Protein AF-A0A7I8IJC8-F1 (afdb_monomer_lite)

Foldseek 3Di:
DPPDPDDPLCVLLVVVVLVCVVVPVVVDQLFARLDPVSHPDPPRPPDNVVVCVVDDPVPQDDPDDPPPVVVVSVVVSVVVRVLSSLLLCLLVVLVVVCVVPVVLLVVCLVVLPLVSLLVVPDDPVVLVVQLVVLQVVQPPDDDDDPDHSNVVSVCCSPPSVVSSSVSSSVSSNPVVD

Radius of gyration: 18.65 Å; chains: 1; bounding box: 50×27×55 Å

InterPro domains:
  IPR002701 Chorismate mutase II, prokaryotic-type [PF01817] (73-168)
  IPR008238 Chorismate mutase, AroQ class, eukaryotic type [PS51169] (1-177)
  IPR008238 Chorismate mutase, AroQ class, eukaryotic type [PTHR21145] (58-177)
  IPR036263 Chorismate mutase type II superfamily [SSF48600] (2-177)
  IPR037039 Chorismate mutase, AroQ class superfamily, eukaryotic [G3DSA:1.10.590.10] (1-177)

Organism: Spirodela intermedia (NCBI:txid51605)

Sequence (177 aa):
MDGFHCSLIEFMLHKTERLHSLVGRYNSPDEHPFFGKICPSPSCHLFNLGHVLHGPSPRFAKKGSDGNCGSSAVCDTICLQALSKRIHYGKFVAEAKFQATPDTYVAAIRTQDRDQIMRLLTYEIVESKVKERIHEEGDCKSPVYKIKAGLVADLYGDWIMPLTKEVQVEYLLRRLD

Secondary structure (DSSP, 8-state):
-TT--S-HHHHHHHHHHHHHHHTTGGGSTT---SSGGG-SSTTTTS--THHHHTSSHHHHSPSS--S-HHHHHHHHHHHHHHHHHHHHTHHHHHHHHHHHSHHHHHHHHHTT-HHHHHHHH--HHHHHHHHHHHHHHHHSS-S--SS-HHHHHHHIIIIIHHHHHHHHHHHHHTTT-

pLDDT: mean 77.91, std 15.46, range [39.69, 92.75]

Structure (mmCIF, N/CA/C/O backbone):
data_AF-A0A7I8IJC8-F1
#
_entry.id   AF-A0A7I8IJC8-F1
#
loop_
_atom_site.group_PDB
_atom_site.id
_atom_site.type_symbol
_atom_site.label_atom_id
_atom_site.label_alt_id
_atom_site.label_comp_id
_atom_site.label_asym_id
_atom_site.label_entity_id
_atom_site.label_seq_id
_atom_site.pdbx_PDB_ins_code
_atom_site.Cartn_x
_atom_site.Cartn_y
_atom_site.Cartn_z
_atom_site.occupancy
_atom_site.B_iso_or_equiv
_atom_site.auth_seq_id
_atom_site.auth_comp_id
_atom_site.auth_asym_id
_atom_site.auth_atom_id
_atom_site.pdbx_PDB_model_num
ATOM 1 N N . MET A 1 1 ? 3.744 7.071 -31.515 1.00 48.59 1 MET A N 1
ATOM 2 C CA . MET A 1 1 ? 2.855 5.955 -31.138 1.00 48.59 1 MET A CA 1
ATOM 3 C C . MET A 1 1 ? 1.450 6.401 -31.471 1.00 48.59 1 MET A C 1
ATOM 5 O O . MET A 1 1 ? 0.986 7.370 -30.883 1.00 48.59 1 MET A O 1
ATOM 9 N N . ASP A 1 2 ? 0.847 5.800 -32.489 1.00 41.44 2 ASP A N 1
ATOM 10 C CA . ASP A 1 2 ? -0.357 6.343 -33.118 1.00 41.44 2 ASP A CA 1
ATOM 11 C C . ASP A 1 2 ? -1.566 6.274 -32.171 1.00 41.44 2 ASP A C 1
ATOM 13 O O . ASP A 1 2 ? -1.941 5.206 -31.688 1.00 41.44 2 ASP A O 1
ATOM 17 N N . GLY A 1 3 ? -2.154 7.439 -31.876 1.00 54.03 3 GLY A N 1
ATOM 18 C CA . GLY A 1 3 ? -3.452 7.580 -31.206 1.00 54.03 3 GLY A CA 1
ATOM 19 C C . GLY A 1 3 ? -3.478 7.584 -29.669 1.00 54.03 3 GLY A C 1
ATOM 20 O O . GLY A 1 3 ? -4.561 7.725 -29.106 1.00 54.03 3 GLY A O 1
ATOM 21 N N . PHE A 1 4 ? -2.343 7.463 -28.970 1.00 53.25 4 PHE A N 1
ATOM 22 C CA . PHE A 1 4 ? -2.292 7.524 -27.498 1.00 53.25 4 PHE A CA 1
ATOM 23 C C . PHE A 1 4 ? -1.551 8.786 -27.021 1.00 53.25 4 PHE A C 1
ATOM 25 O O . PHE A 1 4 ? -0.333 8.887 -27.144 1.00 53.25 4 PHE A O 1
ATOM 32 N N . HIS A 1 5 ? -2.288 9.748 -26.459 1.00 60.34 5 HIS A N 1
ATOM 33 C CA . HIS A 1 5 ? -1.743 10.971 -25.852 1.00 60.34 5 HIS A CA 1
ATOM 34 C C . HIS A 1 5 ? -1.317 10.740 -24.387 1.00 60.34 5 HIS A C 1
ATOM 36 O O . HIS A 1 5 ? -1.823 11.405 -23.488 1.00 60.34 5 HIS A O 1
ATOM 42 N N . CYS A 1 6 ? -0.432 9.778 -24.114 1.00 67.12 6 CYS A N 1
ATOM 43 C CA . CYS A 1 6 ? 0.066 9.520 -22.755 1.00 67.12 6 CYS A CA 1
ATOM 44 C C . CYS A 1 6 ? 1.576 9.251 -22.734 1.00 67.12 6 CYS A C 1
ATOM 46 O O . CYS A 1 6 ? 2.189 8.967 -23.766 1.00 67.12 6 CYS A O 1
ATOM 48 N N . SER A 1 7 ? 2.183 9.338 -21.552 1.00 83.19 7 SER A N 1
ATOM 49 C CA . SER A 1 7 ? 3.591 8.993 -21.341 1.00 83.19 7 SER A CA 1
ATOM 50 C C . SER A 1 7 ? 3.856 7.499 -21.589 1.00 83.19 7 SER A C 1
ATOM 52 O O . SER A 1 7 ? 2.946 6.665 -21.535 1.00 83.19 7 SER A O 1
ATOM 54 N N . LEU A 1 8 ? 5.120 7.137 -21.851 1.00 83.31 8 LEU A N 1
ATOM 55 C CA . LEU A 1 8 ? 5.513 5.740 -22.088 1.00 83.31 8 LEU A CA 1
ATOM 56 C C . LEU A 1 8 ? 5.177 4.841 -20.888 1.00 83.31 8 LEU A C 1
ATOM 58 O O . LEU A 1 8 ? 4.730 3.714 -21.078 1.00 83.31 8 LEU A O 1
ATOM 62 N N . ILE A 1 9 ? 5.348 5.342 -19.663 1.00 83.56 9 ILE A N 1
ATOM 63 C CA . ILE A 1 9 ? 5.010 4.605 -18.441 1.00 83.56 9 ILE A CA 1
ATOM 64 C C . ILE A 1 9 ? 3.503 4.361 -18.323 1.00 83.56 9 ILE A C 1
ATOM 66 O O . ILE A 1 9 ? 3.098 3.234 -18.056 1.00 83.56 9 ILE A O 1
ATOM 70 N N . GLU A 1 10 ? 2.665 5.367 -18.589 1.00 83.62 10 GLU A N 1
ATOM 71 C CA . GLU A 1 10 ? 1.206 5.203 -18.572 1.00 83.62 10 GLU A CA 1
ATOM 72 C C . GLU A 1 10 ? 0.753 4.192 -19.621 1.00 83.62 10 GLU A C 1
ATOM 74 O O . GLU A 1 10 ? -0.081 3.335 -19.332 1.00 83.62 10 GLU A O 1
ATOM 79 N N . PHE A 1 11 ? 1.341 4.247 -20.820 1.00 84.38 11 PHE A N 1
ATOM 80 C CA . PHE A 1 11 ? 1.070 3.274 -21.871 1.00 84.38 11 PHE A CA 1
ATOM 81 C C . PHE A 1 11 ? 1.440 1.855 -21.421 1.00 84.38 11 PHE A C 1
ATOM 83 O O . PHE A 1 11 ? 0.613 0.944 -21.513 1.00 84.38 11 PHE A O 1
ATOM 90 N N . MET A 1 12 ? 2.659 1.664 -20.907 1.00 87.38 12 MET A N 1
ATOM 91 C CA . MET A 1 12 ? 3.153 0.357 -20.466 1.00 87.38 12 MET A CA 1
ATOM 92 C C . MET A 1 12 ? 2.322 -0.207 -19.315 1.00 87.38 12 MET A C 1
ATOM 94 O O . MET A 1 12 ? 1.893 -1.363 -19.384 1.00 87.38 12 MET A O 1
ATOM 98 N N . LEU A 1 13 ? 2.027 0.610 -18.303 1.00 86.12 13 LEU A N 1
ATOM 99 C CA . LEU A 1 13 ? 1.197 0.219 -17.173 1.00 86.12 13 LEU A CA 1
ATOM 100 C C . LEU A 1 13 ? -0.202 -0.167 -17.658 1.00 86.12 13 LEU A C 1
ATOM 102 O O . LEU A 1 13 ? -0.624 -1.295 -17.427 1.00 86.12 13 LEU A O 1
ATOM 106 N N . HIS A 1 14 ? -0.874 0.692 -18.429 1.00 85.12 14 HIS A N 1
ATOM 107 C CA . HIS A 1 14 ? -2.225 0.439 -18.936 1.00 85.12 14 HIS A CA 1
ATOM 108 C C . HIS A 1 14 ? -2.324 -0.864 -19.745 1.00 85.12 14 HIS A C 1
ATOM 110 O O . HIS A 1 14 ? -3.253 -1.655 -19.559 1.00 85.12 14 HIS A O 1
ATOM 116 N N . LYS A 1 15 ? -1.370 -1.116 -20.652 1.00 88.94 15 LYS A N 1
ATOM 117 C CA . LYS A 1 15 ? -1.352 -2.355 -21.447 1.00 88.94 15 LYS A CA 1
ATOM 118 C C . LYS A 1 15 ? -1.109 -3.584 -20.577 1.00 88.94 15 LYS A C 1
ATOM 120 O O . LYS A 1 15 ? -1.768 -4.602 -20.782 1.00 88.94 15 LYS A O 1
ATOM 125 N N . THR A 1 16 ? -0.219 -3.471 -19.596 1.00 90.38 16 THR A N 1
ATOM 126 C CA . THR A 1 16 ? 0.073 -4.545 -18.642 1.00 90.38 16 THR A CA 1
ATOM 127 C C . THR A 1 16 ? -1.149 -4.868 -17.784 1.00 90.38 16 THR A C 1
ATOM 129 O O . THR A 1 16 ? -1.514 -6.032 -17.650 1.00 90.38 16 THR A O 1
ATOM 132 N N . GLU A 1 17 ? -1.839 -3.854 -17.259 1.00 88.25 17 GLU A N 1
ATOM 133 C CA . GLU A 1 17 ? -3.065 -4.047 -16.480 1.00 88.25 17 GLU A CA 1
ATOM 134 C C . GLU A 1 17 ? -4.167 -4.704 -17.310 1.00 88.25 17 GLU A C 1
ATOM 136 O O . GLU A 1 17 ? -4.824 -5.632 -16.848 1.00 88.25 17 GLU A O 1
ATOM 141 N N . ARG A 1 18 ? -4.334 -4.299 -18.573 1.00 86.06 18 ARG A N 1
ATOM 142 C CA . ARG A 1 18 ? -5.290 -4.955 -19.473 1.00 86.06 18 ARG A CA 1
ATOM 143 C C . ARG A 1 18 ? -4.966 -6.431 -19.691 1.00 86.06 18 ARG A C 1
ATOM 145 O O . ARG A 1 18 ? -5.880 -7.241 -19.757 1.00 86.06 18 ARG A O 1
ATOM 152 N N . LEU A 1 19 ? -3.692 -6.798 -19.814 1.00 88.94 19 LEU A N 1
ATOM 153 C CA . LEU A 1 19 ? -3.310 -8.206 -19.927 1.00 88.94 19 LEU A CA 1
ATOM 154 C C . LEU A 1 19 ? -3.603 -8.964 -18.623 1.00 88.94 19 LEU A C 1
ATOM 156 O O . LEU A 1 19 ? -4.166 -10.055 -18.649 1.00 88.94 19 LEU A O 1
ATOM 160 N N . HIS A 1 20 ? -3.267 -8.367 -17.481 1.00 90.75 20 HIS A N 1
ATOM 161 C CA . HIS A 1 20 ? -3.501 -8.957 -16.167 1.00 90.75 20 HIS A CA 1
ATOM 162 C C . HIS A 1 20 ? -4.990 -9.100 -15.813 1.00 90.75 20 HIS A C 1
ATOM 164 O O . HIS A 1 20 ? -5.363 -10.046 -15.117 1.00 90.75 20 HIS A O 1
ATOM 170 N N . SER A 1 21 ? -5.856 -8.206 -16.295 1.00 85.25 21 SER A N 1
ATOM 171 C CA . SER A 1 21 ? -7.299 -8.306 -16.058 1.00 85.25 21 SER A CA 1
ATOM 172 C C . SER A 1 21 ? -7.923 -9.496 -16.785 1.00 85.25 21 SER A C 1
ATOM 174 O O . SER A 1 21 ? -8.789 -10.158 -16.218 1.00 85.25 21 SER A O 1
ATOM 176 N N . LEU A 1 22 ? -7.434 -9.837 -17.984 1.00 86.31 22 LEU A N 1
ATOM 177 C CA . LEU A 1 22 ? -7.909 -10.994 -18.753 1.00 86.31 22 LEU A CA 1
ATOM 178 C C . LEU A 1 22 ? -7.643 -12.330 -18.050 1.00 86.31 22 LEU A C 1
ATOM 180 O O . LEU A 1 22 ? -8.409 -13.272 -18.224 1.00 86.31 22 LEU A O 1
ATOM 184 N N . VAL A 1 23 ? -6.588 -12.406 -17.237 1.00 88.31 23 VAL A N 1
ATOM 185 C CA . VAL A 1 23 ? -6.270 -13.587 -16.416 1.00 88.31 23 VAL A CA 1
ATOM 186 C C . VAL A 1 23 ? -6.835 -13.490 -14.993 1.00 88.31 23 VAL A C 1
ATOM 188 O O . VAL A 1 23 ? -6.498 -14.299 -14.135 1.00 88.31 23 VAL A O 1
ATOM 191 N N . GLY A 1 24 ? -7.694 -12.501 -14.725 1.00 84.00 24 GLY A N 1
ATOM 192 C CA . GLY A 1 24 ? -8.407 -12.366 -13.457 1.00 84.00 24 GLY A CA 1
ATOM 193 C C . GLY A 1 24 ? -7.571 -11.851 -12.284 1.00 84.00 24 GLY A C 1
ATOM 194 O O . GLY A 1 24 ? -8.009 -11.994 -11.146 1.00 84.00 24 GLY A O 1
ATOM 195 N N . ARG A 1 25 ? -6.403 -11.228 -12.516 1.00 86.19 25 ARG A N 1
ATOM 196 C CA . ARG A 1 25 ? -5.528 -10.722 -11.437 1.00 86.19 25 ARG A CA 1
ATOM 197 C C . ARG A 1 25 ? -6.276 -9.820 -10.450 1.00 86.19 25 ARG A C 1
ATOM 199 O O . ARG A 1 25 ? -6.155 -9.994 -9.244 1.00 86.19 25 ARG A O 1
ATOM 206 N N . TYR A 1 26 ? -7.086 -8.898 -10.966 1.00 85.62 26 TYR A N 1
ATOM 207 C CA . TYR A 1 26 ? -7.829 -7.914 -10.165 1.00 85.62 26 TYR A CA 1
ATOM 208 C C . TYR A 1 26 ? -9.140 -8.441 -9.570 1.00 85.62 26 TYR A C 1
ATOM 210 O O . TYR A 1 26 ? -9.889 -7.681 -8.965 1.00 85.62 26 TYR A O 1
ATOM 218 N N . ASN A 1 27 ? -9.424 -9.738 -9.722 1.00 82.56 27 ASN A N 1
ATOM 219 C CA . ASN A 1 27 ? -10.440 -10.397 -8.905 1.00 82.56 27 ASN A CA 1
ATOM 220 C C . ASN A 1 27 ? -9.902 -10.701 -7.497 1.00 82.56 27 ASN A C 1
ATOM 222 O O . ASN A 1 27 ? -10.685 -10.947 -6.582 1.00 82.56 27 ASN A O 1
ATOM 226 N N . SER A 1 28 ? -8.575 -10.696 -7.323 1.00 83.75 28 SER A N 1
ATOM 227 C CA . SER A 1 28 ? -7.942 -10.883 -6.023 1.00 83.75 28 SER A CA 1
ATOM 228 C C . SER A 1 28 ? -8.127 -9.635 -5.145 1.00 83.75 28 SER A C 1
ATOM 230 O O . SER A 1 28 ? -7.913 -8.520 -5.624 1.00 83.75 28 SER A O 1
ATOM 232 N N . PRO A 1 29 ? -8.491 -9.776 -3.858 1.00 82.31 29 PRO A N 1
ATOM 233 C CA . PRO A 1 29 ? -8.804 -8.638 -2.984 1.00 82.31 29 PRO A CA 1
ATOM 234 C C . PRO A 1 29 ? -7.591 -7.754 -2.635 1.00 82.31 29 PRO A C 1
ATOM 236 O O . PRO A 1 29 ? -7.757 -6.616 -2.185 1.00 82.31 29 PRO A O 1
ATOM 239 N N . ASP A 1 30 ? -6.379 -8.270 -2.826 1.00 83.88 30 ASP A N 1
ATOM 240 C CA . ASP A 1 30 ? -5.094 -7.605 -2.597 1.00 83.88 30 ASP A CA 1
ATOM 241 C C . ASP A 1 30 ? -4.500 -6.944 -3.854 1.00 83.88 30 ASP A C 1
ATOM 243 O O . ASP A 1 30 ? -3.455 -6.302 -3.761 1.00 83.88 30 ASP A O 1
ATOM 247 N N . GLU A 1 31 ? -5.146 -7.077 -5.016 1.00 85.88 31 GLU A N 1
ATOM 248 C CA . GLU A 1 31 ? -4.686 -6.501 -6.281 1.00 85.88 31 GLU A CA 1
ATOM 249 C C . GLU A 1 31 ? -5.584 -5.327 -6.698 1.00 85.88 31 GLU A C 1
ATOM 251 O O . GLU A 1 31 ? -6.778 -5.490 -6.947 1.00 85.88 31 GLU A O 1
ATOM 256 N N . HIS A 1 32 ? -4.997 -4.133 -6.825 1.00 84.56 32 HIS A N 1
ATOM 257 C CA . HIS A 1 32 ? -5.722 -2.899 -7.157 1.00 84.56 32 HIS A CA 1
ATOM 258 C C . HIS A 1 32 ? -5.201 -2.316 -8.477 1.00 84.56 32 HIS A C 1
ATOM 260 O O . HIS A 1 32 ? -4.016 -1.970 -8.541 1.00 84.56 32 HIS A O 1
ATOM 266 N N . PRO A 1 33 ? -6.042 -2.213 -9.529 1.00 85.56 33 PRO A N 1
ATOM 267 C CA . PRO A 1 33 ? -5.628 -1.619 -10.794 1.00 85.56 33 PRO A CA 1
ATOM 268 C C . PRO A 1 33 ? -5.475 -0.101 -10.657 1.00 85.56 33 PRO A C 1
ATOM 270 O O . PRO A 1 33 ? -6.293 0.560 -10.018 1.00 85.56 33 PRO A O 1
ATOM 273 N N . PHE A 1 34 ? -4.465 0.466 -11.310 1.00 83.38 34 PHE A N 1
ATOM 274 C CA . PHE A 1 34 ? -4.278 1.916 -11.400 1.00 83.38 34 PHE A CA 1
ATOM 275 C C . PHE A 1 34 ? -5.309 2.559 -12.336 1.00 83.38 34 PHE A C 1
ATOM 277 O O . PHE A 1 34 ? -5.763 3.679 -12.098 1.00 83.38 34 PHE A O 1
ATOM 284 N N . PHE A 1 35 ? -5.726 1.850 -13.388 1.00 80.88 35 PHE A N 1
ATOM 285 C CA . PHE A 1 35 ? -6.725 2.320 -14.342 1.00 80.88 35 PHE A CA 1
ATOM 286 C C . PHE A 1 35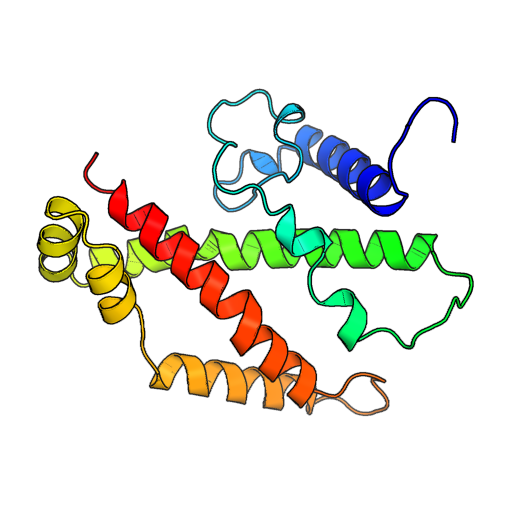 ? -8.070 1.613 -14.120 1.00 80.88 35 PHE A C 1
ATOM 288 O O . PHE A 1 35 ? -8.383 0.603 -14.751 1.00 80.88 35 PHE A O 1
ATOM 295 N N . GLY A 1 36 ? -8.921 2.198 -13.269 1.00 65.12 36 GLY A N 1
ATOM 296 C CA . GLY A 1 36 ? -10.214 1.617 -12.867 1.00 65.12 36 GLY A CA 1
ATOM 297 C C . GLY A 1 36 ? -11.190 1.283 -14.008 1.00 65.12 36 GLY A C 1
ATOM 298 O O . GLY A 1 36 ? -12.040 0.419 -13.846 1.00 65.12 36 GLY A O 1
ATOM 299 N N . LYS A 1 37 ? -11.040 1.886 -15.199 1.00 62.28 37 LYS A N 1
ATOM 300 C CA . LYS A 1 37 ? -11.875 1.583 -16.383 1.00 62.28 37 LYS A CA 1
ATOM 301 C C . LYS A 1 37 ? -11.591 0.214 -17.023 1.00 62.28 37 LYS A C 1
ATOM 303 O O . LYS A 1 37 ? -12.289 -0.167 -17.957 1.00 62.28 37 LYS A O 1
ATOM 308 N N . ILE A 1 38 ? -10.551 -0.496 -16.582 1.00 60.28 38 ILE A N 1
ATOM 309 C CA . ILE A 1 38 ? -10.139 -1.792 -17.147 1.00 60.28 38 ILE A CA 1
ATOM 310 C C . ILE A 1 38 ? -10.864 -2.966 -16.459 1.00 60.28 38 ILE A C 1
ATOM 312 O O . ILE A 1 38 ? -10.921 -4.059 -17.025 1.00 60.28 38 ILE A O 1
ATOM 316 N N . CYS A 1 39 ? -11.453 -2.748 -15.276 1.00 50.66 39 CYS A N 1
ATOM 317 C CA . CYS A 1 39 ? -12.193 -3.768 -14.535 1.00 50.66 39 CYS A CA 1
ATOM 318 C C . CYS A 1 39 ? -13.710 -3.499 -14.599 1.00 50.66 39 CYS A C 1
ATOM 320 O O . CYS A 1 39 ? -14.133 -2.386 -14.294 1.00 50.66 39 CYS A O 1
ATOM 322 N N . PRO A 1 40 ? -14.551 -4.482 -14.970 1.00 45.19 40 PRO A N 1
ATOM 323 C CA . PRO A 1 40 ? -16.004 -4.310 -15.013 1.00 45.19 40 PRO A CA 1
ATOM 324 C C . PRO A 1 40 ? -16.684 -4.314 -13.627 1.00 45.19 40 PRO A C 1
ATOM 326 O O . PRO A 1 40 ? -17.901 -4.147 -13.569 1.00 45.19 40 PRO A O 1
ATOM 329 N N . SER A 1 41 ? -15.9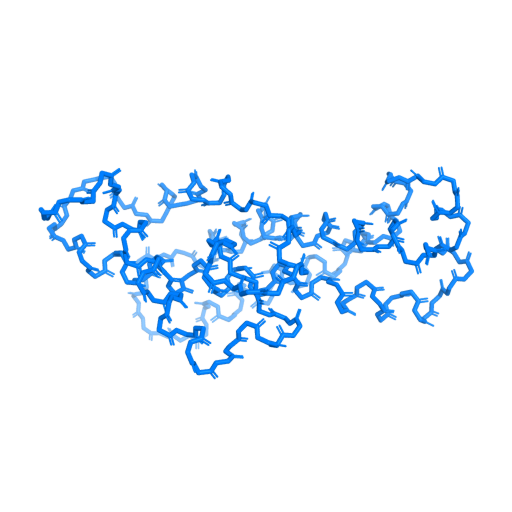53 -4.514 -12.517 1.00 42.72 41 SER A N 1
ATOM 330 C CA . SER A 1 41 ? -16.534 -4.602 -11.168 1.00 42.72 41 SER A CA 1
ATOM 331 C C . SER A 1 41 ? -16.439 -3.283 -10.362 1.00 42.72 41 SER A C 1
ATOM 333 O O . SER A 1 41 ? -15.395 -2.624 -10.380 1.00 42.72 41 SER A O 1
ATOM 335 N N . PRO A 1 42 ? -17.492 -2.881 -9.609 1.00 39.69 42 PRO A N 1
ATOM 336 C CA . PRO A 1 42 ? -17.599 -1.544 -8.994 1.00 39.69 42 PRO A CA 1
ATOM 337 C C . PRO A 1 42 ? -16.681 -1.277 -7.787 1.00 39.69 42 PRO A C 1
ATOM 339 O O . PRO A 1 42 ? -16.655 -0.168 -7.261 1.00 39.69 42 PRO A O 1
ATOM 342 N N . SER A 1 43 ? -15.940 -2.274 -7.301 1.00 41.25 43 SER A N 1
ATOM 343 C CA . SER A 1 43 ? -15.169 -2.196 -6.049 1.00 41.25 43 SER A CA 1
ATOM 344 C C . SER A 1 43 ? -13.813 -1.478 -6.187 1.00 41.25 43 SER A C 1
ATOM 346 O O . SER A 1 43 ? -13.129 -1.245 -5.190 1.00 41.25 43 SER A O 1
ATOM 348 N N . CYS A 1 44 ? -13.413 -1.100 -7.406 1.00 40.09 44 CYS A N 1
ATOM 349 C CA . CYS A 1 44 ? -12.076 -0.586 -7.742 1.00 40.09 44 CYS A CA 1
ATOM 350 C C . CYS A 1 44 ? -11.910 0.945 -7.601 1.00 40.09 44 CYS A C 1
ATOM 352 O O . CYS A 1 44 ? -11.171 1.554 -8.371 1.00 40.09 44 CYS A O 1
ATOM 354 N N . HIS A 1 45 ? -12.586 1.592 -6.646 1.00 42.22 45 HIS A N 1
ATOM 355 C CA . HIS A 1 45 ? -12.489 3.052 -6.449 1.00 42.22 45 HIS A CA 1
ATOM 356 C C . HIS A 1 45 ? -11.590 3.492 -5.288 1.00 42.22 45 HIS A C 1
ATOM 358 O O . HIS A 1 45 ? -11.396 4.692 -5.085 1.00 42.22 45 HIS A O 1
ATOM 364 N N . LEU A 1 46 ? -11.024 2.561 -4.516 1.00 40.72 46 LEU A N 1
ATOM 365 C CA . LEU A 1 46 ? -10.200 2.937 -3.372 1.00 40.72 46 LEU A CA 1
ATOM 366 C C . LEU A 1 46 ? -8.777 3.299 -3.814 1.00 40.72 46 LEU A C 1
ATOM 368 O O . LEU A 1 46 ? -7.987 2.425 -4.145 1.00 40.72 46 LEU A O 1
ATOM 372 N N . PHE A 1 47 ? -8.483 4.595 -3.710 1.00 46.91 47 PHE A N 1
ATOM 373 C CA . PHE A 1 47 ? -7.166 5.228 -3.784 1.00 46.91 47 PHE A CA 1
ATOM 374 C C . PHE A 1 47 ? -6.546 5.368 -5.181 1.00 46.91 47 PHE A C 1
ATOM 376 O O . PHE A 1 47 ? -5.884 4.491 -5.726 1.00 46.91 47 PHE A O 1
ATOM 383 N N . ASN A 1 48 ? -6.700 6.572 -5.731 1.00 47.44 48 ASN A N 1
ATOM 384 C CA . ASN A 1 48 ? -5.985 7.010 -6.916 1.00 47.44 48 ASN A CA 1
ATOM 385 C C . ASN A 1 48 ? -4.523 7.296 -6.522 1.00 47.44 48 ASN A C 1
ATOM 387 O O . ASN A 1 48 ? -4.205 8.369 -6.011 1.00 47.44 48 ASN A O 1
ATOM 391 N N . LEU A 1 49 ? -3.620 6.337 -6.746 1.00 49.62 49 LEU A N 1
ATOM 392 C CA . LEU A 1 49 ? -2.169 6.471 -6.528 1.00 49.62 49 LEU A CA 1
ATOM 393 C C . LEU A 1 49 ? -1.501 7.456 -7.518 1.00 49.62 49 LEU A C 1
ATOM 395 O O . LEU A 1 49 ? -0.296 7.378 -7.746 1.00 49.62 49 LEU A O 1
ATOM 399 N N . GLY A 1 50 ? -2.242 8.408 -8.096 1.00 45.34 50 GLY A N 1
ATOM 400 C CA . GLY A 1 50 ? -1.720 9.417 -9.023 1.00 45.34 50 GLY A CA 1
ATOM 401 C C . GLY A 1 50 ? -0.534 10.210 -8.456 1.00 45.34 50 GLY A C 1
ATOM 402 O O . GLY A 1 50 ? 0.375 10.568 -9.199 1.00 45.34 50 GLY A O 1
ATOM 403 N N . HIS A 1 51 ? -0.461 10.389 -7.131 1.00 47.47 51 HIS A N 1
ATOM 404 C CA . HIS A 1 51 ? 0.704 10.992 -6.469 1.00 47.47 51 HIS A CA 1
ATOM 405 C C . HIS A 1 51 ? 1.948 10.087 -6.417 1.00 47.47 51 HIS A C 1
ATOM 407 O O . HIS A 1 51 ? 3.059 10.601 -6.322 1.00 47.47 51 HIS A O 1
ATOM 413 N N . VAL A 1 52 ? 1.807 8.762 -6.524 1.00 49.03 52 VAL A N 1
ATOM 414 C CA . VAL A 1 52 ? 2.952 7.831 -6.550 1.00 49.03 52 VAL A CA 1
ATOM 415 C C . VAL A 1 52 ? 3.657 7.844 -7.905 1.00 49.03 52 VAL A C 1
ATOM 417 O O . VAL A 1 52 ? 4.870 7.660 -7.948 1.00 49.03 52 VAL A O 1
ATOM 420 N N . LEU A 1 53 ? 2.949 8.171 -8.993 1.00 48.62 53 LEU A N 1
ATOM 421 C CA . LEU A 1 53 ? 3.562 8.374 -10.315 1.00 48.62 53 LEU A CA 1
ATOM 422 C C . LEU A 1 53 ? 4.516 9.583 -10.344 1.00 48.62 53 LEU A C 1
ATOM 424 O O . LEU A 1 53 ? 5.485 9.582 -11.096 1.00 48.62 53 LEU A O 1
ATOM 428 N N . HIS A 1 54 ? 4.287 10.577 -9.479 1.00 48.84 54 HIS A N 1
ATOM 429 C CA . HIS A 1 54 ? 5.195 11.708 -9.238 1.00 48.84 54 HIS A CA 1
ATOM 430 C C . HIS A 1 54 ? 6.122 11.491 -8.024 1.00 48.84 54 HIS A C 1
ATOM 432 O O . HIS A 1 54 ? 6.862 12.393 -7.628 1.00 48.84 54 HIS A O 1
ATOM 438 N N . GLY A 1 55 ? 6.067 10.300 -7.421 1.00 48.69 55 GLY A N 1
ATOM 439 C CA . GLY A 1 55 ? 6.859 9.889 -6.271 1.00 48.69 55 GLY A CA 1
ATOM 440 C C . GLY A 1 55 ? 8.303 9.495 -6.633 1.00 48.69 55 GLY A C 1
ATOM 441 O O . GLY A 1 55 ? 8.806 9.843 -7.696 1.00 48.69 55 GLY A O 1
ATOM 442 N N . PRO A 1 56 ? 9.006 8.759 -5.756 1.00 50.03 56 PRO A N 1
ATOM 443 C CA . PRO A 1 56 ? 10.443 8.868 -5.446 1.00 50.03 56 PRO A CA 1
ATOM 444 C C . PRO A 1 56 ? 11.489 8.527 -6.521 1.00 50.03 56 PRO A C 1
ATOM 446 O O . PRO A 1 56 ? 12.686 8.494 -6.218 1.00 50.03 56 PRO A O 1
ATOM 449 N N . SER A 1 57 ? 11.076 8.346 -7.772 1.00 49.97 57 SER A N 1
ATOM 450 C CA . SER A 1 57 ? 11.950 8.152 -8.933 1.00 49.97 57 SER A CA 1
ATOM 451 C C . SER A 1 57 ? 13.158 9.119 -8.992 1.00 49.97 57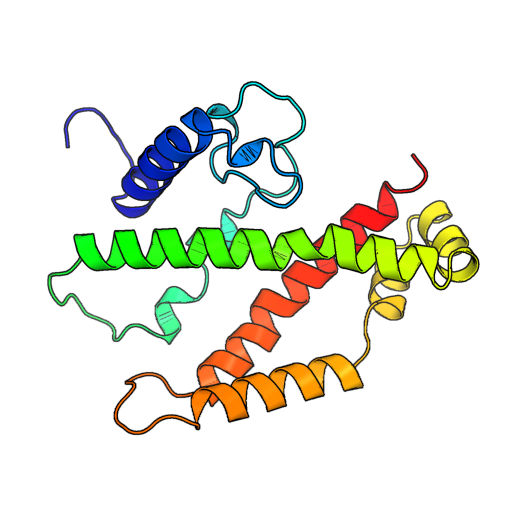 SER A C 1
ATOM 453 O O . SER A 1 57 ? 14.270 8.649 -9.259 1.00 49.97 57 SER A O 1
ATOM 455 N N . PRO A 1 58 ? 13.053 10.419 -8.615 1.00 51.62 58 PRO A N 1
ATOM 456 C CA . PRO A 1 58 ? 14.198 11.331 -8.674 1.00 51.62 58 PRO A CA 1
ATOM 457 C C . PRO A 1 58 ? 15.349 11.004 -7.711 1.00 51.62 58 PRO A C 1
ATOM 459 O O . PRO A 1 58 ? 16.439 11.542 -7.888 1.00 51.62 58 PRO A O 1
ATOM 462 N N . ARG A 1 59 ? 15.130 10.189 -6.666 1.00 60.28 59 ARG A N 1
ATOM 463 C CA . ARG A 1 59 ? 16.156 9.922 -5.638 1.00 60.28 59 ARG A CA 1
ATOM 464 C C . ARG A 1 59 ? 17.068 8.737 -5.972 1.00 60.28 59 ARG A C 1
ATOM 466 O O . ARG A 1 59 ? 18.199 8.714 -5.496 1.00 60.28 59 ARG A O 1
ATOM 473 N N . PHE A 1 60 ? 16.615 7.785 -6.793 1.00 63.91 60 PHE A N 1
ATOM 474 C CA . PHE A 1 60 ? 17.411 6.605 -7.177 1.00 63.91 60 PHE A CA 1
ATOM 475 C C . PHE A 1 60 ? 18.106 6.751 -8.529 1.00 63.91 60 PHE A C 1
ATOM 477 O O . PHE A 1 60 ? 19.186 6.192 -8.732 1.00 63.91 60 PHE A O 1
ATOM 484 N N . ALA A 1 61 ? 17.504 7.497 -9.455 1.00 68.62 61 ALA A N 1
ATOM 485 C CA . ALA A 1 61 ? 18.060 7.704 -10.781 1.00 68.62 61 ALA A CA 1
ATOM 486 C C . ALA A 1 61 ? 19.025 8.897 -10.792 1.00 68.62 61 ALA A C 1
ATOM 488 O O . ALA A 1 61 ? 18.725 9.979 -10.288 1.00 68.62 61 ALA A O 1
ATOM 489 N N . LYS A 1 62 ? 20.196 8.724 -11.416 1.00 76.19 62 LYS A N 1
ATOM 490 C CA . LYS A 1 62 ? 21.067 9.863 -11.731 1.00 76.19 62 LYS A CA 1
ATOM 491 C C . LYS A 1 62 ? 20.358 10.753 -12.751 1.00 76.19 62 LYS A C 1
ATOM 493 O O . LYS A 1 62 ? 19.792 10.247 -13.715 1.00 76.19 62 LYS A O 1
ATOM 498 N N . LYS A 1 63 ? 20.439 12.074 -12.575 1.00 76.38 63 LYS A N 1
ATOM 499 C CA . LYS A 1 63 ? 19.913 13.032 -13.555 1.00 76.38 63 LYS A CA 1
ATOM 500 C C . LYS A 1 63 ? 20.628 12.843 -14.900 1.00 76.38 63 LYS A C 1
ATOM 502 O O . LYS A 1 63 ? 21.851 12.933 -14.959 1.00 76.38 63 LYS A O 1
ATOM 507 N N . GLY A 1 64 ? 19.864 12.596 -15.959 1.00 79.38 64 GLY A N 1
ATOM 508 C CA . GLY A 1 64 ? 20.367 12.333 -17.308 1.00 79.38 64 GLY A CA 1
ATOM 509 C C . GLY A 1 64 ? 19.489 11.317 -18.038 1.00 79.38 64 GLY A C 1
ATOM 510 O O . GLY A 1 64 ? 18.534 10.800 -17.465 1.00 79.38 64 GLY A O 1
ATOM 511 N N . SER A 1 65 ? 19.806 11.041 -19.301 1.00 82.50 65 SER A N 1
ATOM 512 C CA . SER A 1 65 ? 19.194 9.953 -20.068 1.00 82.50 65 SER A CA 1
ATOM 513 C C . SER A 1 65 ? 20.289 8.997 -20.514 1.00 82.50 65 SER A C 1
ATOM 515 O O . SER A 1 65 ? 21.301 9.429 -21.060 1.00 82.50 65 SER A O 1
ATOM 517 N N . ASP A 1 66 ? 20.094 7.709 -20.264 1.00 85.56 66 ASP A N 1
ATOM 518 C CA . ASP A 1 66 ? 20.960 6.627 -20.736 1.00 85.56 66 ASP A CA 1
ATOM 519 C C . ASP A 1 66 ? 20.388 5.926 -21.985 1.00 85.56 66 ASP A C 1
ATOM 521 O O . ASP A 1 66 ? 20.930 4.921 -22.433 1.00 85.56 66 ASP A O 1
ATOM 525 N N . GLY A 1 67 ? 19.283 6.447 -22.538 1.00 85.69 67 GLY A N 1
ATOM 526 C CA . GLY A 1 67 ? 18.574 5.881 -23.687 1.00 85.69 67 GLY A CA 1
ATOM 527 C C . GLY A 1 67 ? 17.642 4.703 -23.368 1.00 85.69 67 GLY A C 1
ATOM 528 O O . GLY A 1 67 ? 16.863 4.307 -24.233 1.00 85.69 67 GLY A O 1
ATOM 529 N N . ASN A 1 68 ? 17.627 4.175 -22.139 1.00 87.25 68 ASN A N 1
ATOM 530 C CA . ASN A 1 68 ? 16.923 2.932 -21.792 1.00 87.25 68 ASN A CA 1
ATOM 531 C C . ASN A 1 68 ? 15.470 3.135 -21.328 1.00 87.25 68 ASN A C 1
ATOM 533 O O . ASN A 1 68 ? 14.981 2.422 -20.453 1.00 87.25 68 ASN A O 1
ATOM 537 N N . CYS A 1 69 ? 14.747 4.079 -21.936 1.00 84.50 69 CYS A N 1
ATOM 538 C CA . CYS A 1 69 ? 13.387 4.447 -21.519 1.00 84.50 69 CYS A CA 1
ATOM 539 C C . CYS A 1 69 ? 12.389 3.272 -21.494 1.00 84.50 69 CYS A C 1
ATOM 541 O O . CYS A 1 69 ? 11.526 3.227 -20.620 1.00 84.50 69 CYS A O 1
ATOM 543 N N . GLY A 1 70 ? 12.521 2.303 -22.409 1.00 86.31 70 GLY A N 1
ATOM 544 C CA . GLY A 1 70 ? 11.681 1.101 -22.439 1.00 86.31 70 GLY A CA 1
ATOM 545 C C . GLY A 1 70 ? 11.910 0.194 -21.229 1.00 86.31 70 GLY A C 1
ATOM 546 O O . GLY A 1 70 ? 10.956 -0.176 -20.548 1.00 86.31 70 GLY A O 1
ATOM 547 N N . SER A 1 71 ? 13.174 -0.106 -20.919 1.00 85.75 71 SER A N 1
ATOM 548 C CA . SER A 1 71 ? 13.545 -0.899 -19.742 1.00 85.75 71 SER A CA 1
ATOM 549 C C . SER A 1 71 ? 13.138 -0.197 -18.448 1.00 85.75 71 SER A C 1
ATOM 551 O O . SER A 1 71 ? 12.586 -0.839 -17.557 1.00 85.75 71 SER A O 1
ATOM 553 N N . SER A 1 72 ? 13.338 1.123 -18.365 1.00 85.94 72 SER A N 1
ATOM 554 C CA . SER A 1 72 ? 12.875 1.929 -17.232 1.00 85.94 72 SER A CA 1
ATOM 555 C C . SER A 1 72 ? 11.362 1.823 -17.049 1.00 85.94 72 SER A C 1
ATOM 557 O O . SER A 1 72 ? 10.921 1.485 -15.959 1.00 85.94 72 SER A O 1
ATOM 559 N N . ALA A 1 73 ? 10.568 1.988 -18.112 1.00 84.94 73 ALA A N 1
ATOM 560 C CA . ALA A 1 73 ? 9.109 1.909 -18.023 1.00 84.94 73 ALA A CA 1
ATOM 561 C C . ALA A 1 73 ? 8.599 0.523 -17.575 1.00 84.94 73 ALA A C 1
ATOM 563 O O . ALA A 1 73 ? 7.607 0.433 -16.846 1.00 84.94 73 ALA A O 1
ATOM 564 N N . VAL A 1 74 ? 9.272 -0.565 -17.975 1.00 87.44 74 VAL A N 1
ATOM 565 C CA . VAL A 1 74 ? 8.963 -1.924 -17.491 1.00 87.44 74 VAL A CA 1
ATOM 566 C C . VAL A 1 74 ? 9.283 -2.057 -16.001 1.00 87.44 74 VAL A C 1
ATOM 568 O O . VAL A 1 74 ? 8.431 -2.512 -15.236 1.00 87.44 74 VAL A O 1
ATOM 571 N N . CYS A 1 75 ? 10.475 -1.630 -15.572 1.00 85.44 75 CYS A N 1
ATOM 572 C CA . CYS A 1 75 ? 10.865 -1.645 -14.161 1.00 85.44 75 CYS A CA 1
ATOM 573 C C . CYS A 1 75 ? 9.913 -0.806 -13.302 1.00 85.44 75 CYS A C 1
ATOM 575 O O . CYS A 1 75 ? 9.466 -1.272 -12.257 1.00 85.44 75 CYS A O 1
ATOM 577 N N . ASP A 1 76 ? 9.540 0.386 -13.766 1.00 85.19 76 ASP A N 1
ATOM 578 C CA . ASP A 1 76 ? 8.605 1.265 -13.067 1.00 85.19 76 ASP A CA 1
ATOM 579 C C . ASP A 1 76 ? 7.224 0.615 -12.934 1.00 85.19 76 ASP A C 1
ATOM 581 O O . ASP A 1 76 ? 6.622 0.660 -11.864 1.00 85.19 76 ASP A O 1
ATOM 585 N N . THR A 1 77 ? 6.743 -0.067 -13.979 1.00 86.50 77 THR A N 1
ATOM 586 C CA . THR A 1 77 ? 5.473 -0.814 -13.940 1.00 86.50 77 THR A CA 1
ATOM 587 C C . THR A 1 77 ? 5.494 -1.901 -12.860 1.00 86.50 77 THR A C 1
ATOM 589 O O . THR A 1 77 ? 4.540 -2.030 -12.090 1.00 86.50 77 THR A O 1
ATOM 592 N N . ILE A 1 78 ? 6.590 -2.662 -12.767 1.00 88.50 78 ILE A N 1
ATOM 593 C CA . ILE A 1 78 ? 6.766 -3.707 -11.746 1.00 88.50 78 ILE A CA 1
ATOM 594 C C . ILE A 1 78 ? 6.809 -3.082 -10.348 1.00 88.50 78 ILE A C 1
ATOM 596 O O . ILE A 1 78 ? 6.102 -3.541 -9.447 1.00 88.50 78 ILE A O 1
ATOM 600 N N . CYS A 1 79 ? 7.591 -2.013 -10.173 1.00 86.94 79 CYS A N 1
ATOM 601 C CA . CYS A 1 79 ? 7.687 -1.282 -8.913 1.00 86.94 79 CYS A CA 1
ATOM 602 C C . CYS A 1 79 ? 6.319 -0.760 -8.465 1.00 86.94 79 CYS A C 1
ATOM 604 O O . CYS A 1 79 ? 5.927 -0.982 -7.324 1.00 86.94 79 CYS A O 1
ATOM 606 N N . LEU A 1 80 ? 5.558 -0.123 -9.358 1.00 87.25 80 LEU A N 1
ATOM 607 C CA . LEU A 1 80 ? 4.232 0.414 -9.054 1.00 87.25 80 LEU A CA 1
ATOM 608 C C . LEU A 1 80 ? 3.254 -0.678 -8.616 1.00 87.25 80 LEU A C 1
ATOM 610 O O . LEU A 1 80 ? 2.558 -0.507 -7.617 1.00 87.25 80 LEU A O 1
ATOM 614 N N . GLN A 1 81 ? 3.225 -1.819 -9.306 1.00 88.25 81 GLN A N 1
ATOM 615 C CA . GLN A 1 81 ? 2.368 -2.943 -8.921 1.00 88.25 81 GLN A CA 1
ATOM 616 C C . GLN A 1 81 ? 2.759 -3.525 -7.556 1.00 88.25 81 GLN A C 1
ATOM 618 O O . GLN A 1 81 ? 1.888 -3.767 -6.719 1.00 88.25 81 GLN A O 1
ATOM 623 N N . ALA A 1 82 ? 4.058 -3.709 -7.300 1.00 88.38 82 ALA A N 1
ATOM 624 C CA . ALA A 1 82 ? 4.552 -4.209 -6.019 1.00 88.38 82 ALA A CA 1
ATOM 625 C C . ALA A 1 82 ? 4.233 -3.243 -4.865 1.00 88.38 82 ALA A C 1
ATOM 627 O O . ALA A 1 82 ? 3.770 -3.665 -3.803 1.00 88.38 82 ALA A O 1
ATOM 628 N N . LEU A 1 83 ? 4.427 -1.940 -5.089 1.00 87.94 83 LEU A N 1
ATOM 629 C CA . LEU A 1 83 ? 4.103 -0.890 -4.127 1.00 87.94 83 LEU A CA 1
ATOM 630 C C . LEU A 1 83 ? 2.603 -0.826 -3.851 1.00 87.94 83 LEU A C 1
ATOM 632 O O . LEU A 1 83 ? 2.210 -0.808 -2.687 1.00 87.94 83 LEU A O 1
ATOM 636 N N . SER A 1 84 ? 1.770 -0.853 -4.896 1.00 87.94 84 SER A N 1
ATOM 637 C CA . SER A 1 84 ? 0.311 -0.862 -4.758 1.00 87.94 84 SER A CA 1
ATOM 638 C C . SER A 1 84 ? -0.142 -2.032 -3.894 1.00 87.94 84 SER A C 1
ATOM 640 O O . SER A 1 84 ? -0.809 -1.817 -2.882 1.00 87.94 84 SER A O 1
ATOM 642 N N . LYS A 1 85 ? 0.303 -3.253 -4.215 1.00 88.56 85 LYS A N 1
ATOM 643 C CA . LYS A 1 85 ? -0.015 -4.448 -3.428 1.00 88.56 85 LYS A CA 1
ATOM 644 C C . LYS A 1 85 ? 0.427 -4.291 -1.975 1.00 88.56 85 LYS A C 1
ATOM 646 O O . LYS A 1 85 ? -0.356 -4.542 -1.064 1.00 88.56 85 LYS A O 1
ATOM 651 N N . ARG A 1 86 ? 1.659 -3.826 -1.729 1.00 90.94 86 ARG A N 1
ATOM 652 C CA . ARG A 1 86 ? 2.205 -3.678 -0.370 1.00 90.94 86 ARG A CA 1
ATOM 653 C C . ARG A 1 86 ? 1.447 -2.655 0.474 1.00 90.94 86 ARG A C 1
ATOM 655 O O . ARG A 1 86 ? 1.236 -2.907 1.664 1.00 90.94 86 ARG A O 1
ATOM 662 N N . ILE A 1 87 ? 1.077 -1.526 -0.124 1.00 88.25 87 ILE A N 1
ATOM 663 C CA . ILE A 1 87 ? 0.328 -0.447 0.527 1.00 88.25 87 ILE A CA 1
ATOM 664 C C . ILE A 1 87 ? -1.097 -0.921 0.825 1.00 88.25 87 ILE A C 1
ATOM 666 O O . ILE A 1 87 ? -1.560 -0.829 1.963 1.00 88.25 87 ILE A O 1
ATOM 670 N N . HIS A 1 88 ? -1.767 -1.521 -0.160 1.00 88.56 88 HIS A N 1
ATOM 671 C CA . HIS A 1 88 ? -3.139 -1.996 -0.006 1.00 88.56 88 HIS A CA 1
ATOM 672 C C . HIS A 1 88 ? -3.278 -3.224 0.891 1.00 88.56 88 HIS A C 1
ATOM 674 O O . HIS A 1 88 ? -4.332 -3.409 1.505 1.00 88.56 88 HIS A O 1
ATOM 680 N N . TYR A 1 89 ? -2.205 -3.998 1.074 1.00 89.62 89 TYR A N 1
ATOM 681 C CA . TYR A 1 89 ? -2.164 -5.055 2.084 1.00 89.62 89 TYR A CA 1
ATOM 682 C C . TYR A 1 89 ? -2.415 -4.527 3.507 1.00 89.62 89 TYR A C 1
ATOM 684 O O . TYR A 1 89 ? -2.779 -5.292 4.400 1.00 89.62 89 TYR A O 1
ATOM 692 N N . GLY A 1 90 ? -2.298 -3.208 3.713 1.00 89.94 90 GLY A N 1
ATOM 693 C CA . GLY A 1 90 ? -2.754 -2.516 4.915 1.00 89.94 90 GLY A CA 1
ATOM 694 C C . GLY A 1 90 ? -4.194 -2.858 5.319 1.00 89.94 90 GLY A C 1
ATOM 695 O O . GLY A 1 90 ? -4.462 -2.919 6.510 1.00 89.94 90 GLY A O 1
ATOM 696 N N . LYS A 1 91 ? -5.095 -3.183 4.381 1.00 90.56 91 LYS A N 1
ATOM 697 C CA . LYS A 1 91 ? -6.471 -3.626 4.692 1.00 90.56 91 LYS A CA 1
ATOM 698 C C . LYS A 1 91 ? -6.489 -4.893 5.553 1.00 90.56 91 LYS A C 1
ATOM 700 O O . LYS A 1 91 ? -7.152 -4.940 6.582 1.00 90.56 91 LYS A O 1
ATOM 705 N N . PHE A 1 92 ? -5.694 -5.893 5.180 1.00 91.81 92 PHE A N 1
ATOM 706 C CA . PHE A 1 92 ? -5.587 -7.146 5.932 1.00 91.81 92 PHE A CA 1
ATOM 707 C C . PHE A 1 92 ? -4.880 -6.946 7.273 1.00 91.81 92 PHE A C 1
ATOM 709 O O . PHE A 1 92 ? -5.262 -7.550 8.271 1.00 91.81 92 PHE A O 1
ATOM 716 N N . VAL A 1 93 ? -3.874 -6.065 7.314 1.00 91.00 93 VAL A N 1
ATOM 717 C CA . VAL A 1 93 ? -3.198 -5.693 8.567 1.00 91.00 93 VAL A CA 1
ATOM 718 C C . VAL A 1 93 ? -4.170 -5.000 9.523 1.00 91.00 93 VAL A C 1
ATOM 720 O O . VAL A 1 93 ? -4.178 -5.315 10.711 1.00 91.00 93 VAL A O 1
ATOM 723 N N . ALA A 1 94 ? -4.998 -4.084 9.018 1.00 91.38 94 ALA A N 1
ATOM 724 C CA . ALA A 1 94 ? -6.034 -3.422 9.800 1.00 91.38 94 ALA A CA 1
ATOM 725 C C . ALA A 1 94 ? -7.066 -4.421 10.325 1.00 91.38 94 ALA A C 1
ATOM 727 O O . ALA A 1 94 ? -7.370 -4.381 11.511 1.00 91.38 94 ALA A O 1
ATOM 728 N N . GLU A 1 95 ? -7.552 -5.342 9.487 1.00 92.75 95 GLU A N 1
ATOM 729 C CA . GLU A 1 95 ? -8.495 -6.375 9.928 1.00 92.75 95 GLU A CA 1
ATOM 730 C C . GLU A 1 95 ? -7.886 -7.251 11.028 1.00 92.75 95 GLU A C 1
ATOM 732 O O . GLU A 1 95 ? -8.510 -7.449 12.064 1.00 92.75 95 GLU A O 1
ATOM 737 N N . ALA A 1 96 ? -6.644 -7.716 10.865 1.00 92.69 96 ALA A N 1
ATOM 738 C CA . ALA A 1 96 ? -5.973 -8.517 11.888 1.00 92.69 96 ALA A CA 1
ATOM 739 C C . ALA A 1 96 ? -5.840 -7.763 13.225 1.00 92.69 96 ALA A C 1
ATOM 741 O O . ALA A 1 96 ? -6.081 -8.336 14.287 1.00 92.69 96 ALA A O 1
ATOM 742 N N . LYS A 1 97 ? -5.502 -6.465 13.183 1.00 90.81 97 LYS A N 1
ATOM 743 C CA . LYS A 1 97 ? -5.435 -5.608 14.379 1.00 90.81 97 LYS A CA 1
ATOM 744 C C . LYS A 1 97 ? -6.810 -5.373 15.005 1.00 90.81 97 LYS A C 1
ATOM 746 O O . LYS A 1 97 ? -6.928 -5.408 16.226 1.00 90.81 97 LYS A O 1
ATOM 751 N N . PHE A 1 98 ? -7.837 -5.161 14.184 1.00 92.31 98 PHE A N 1
ATOM 752 C CA . PHE A 1 98 ? -9.211 -4.992 14.646 1.00 92.31 98 PHE A CA 1
ATOM 753 C C . PHE A 1 98 ? -9.702 -6.245 15.370 1.00 92.31 98 PHE A C 1
ATOM 755 O O . PHE A 1 98 ? -10.198 -6.138 16.483 1.00 92.31 98 PHE A O 1
ATOM 762 N N . GLN A 1 99 ? -9.486 -7.429 14.792 1.00 92.06 99 GLN A N 1
ATOM 763 C CA . GLN A 1 99 ? -9.868 -8.705 15.404 1.00 92.06 99 GLN A CA 1
ATOM 764 C C . GLN A 1 99 ? -9.128 -8.974 16.723 1.00 92.06 99 GLN A C 1
ATOM 766 O O . GLN A 1 99 ? -9.696 -9.565 17.637 1.00 92.06 99 GLN A O 1
ATOM 771 N N . ALA A 1 100 ? -7.874 -8.526 16.848 1.00 91.25 100 ALA A N 1
ATOM 772 C CA . ALA A 1 100 ? -7.098 -8.687 18.075 1.00 91.25 100 ALA A CA 1
ATOM 773 C C . ALA A 1 100 ? -7.590 -7.794 19.225 1.00 91.25 100 ALA A C 1
ATOM 775 O O . ALA A 1 100 ? -7.447 -8.167 20.389 1.00 91.25 100 ALA A O 1
ATOM 776 N N . THR A 1 101 ? -8.115 -6.597 18.939 1.00 90.06 101 THR A N 1
ATOM 777 C CA . THR A 1 101 ? -8.584 -5.669 19.987 1.00 90.06 101 THR A CA 1
ATOM 778 C C . THR A 1 101 ? -9.795 -4.835 19.536 1.00 90.06 101 THR A C 1
ATOM 780 O O . THR A 1 101 ? -9.682 -3.613 19.403 1.00 90.06 101 THR A O 1
ATOM 783 N N . PRO A 1 102 ? -10.972 -5.453 19.305 1.00 91.06 102 PRO A N 1
ATOM 784 C CA . PRO A 1 102 ? -12.109 -4.773 18.680 1.00 91.06 102 PRO A CA 1
ATOM 785 C C . PRO A 1 102 ? -12.592 -3.559 19.478 1.00 91.06 102 PRO A C 1
ATOM 787 O O . PRO A 1 102 ? -12.805 -2.490 18.908 1.00 91.06 102 PRO A O 1
ATOM 790 N N . ASP A 1 103 ? -12.697 -3.692 20.801 1.00 89.19 103 ASP A N 1
ATOM 791 C CA . ASP A 1 103 ? -13.281 -2.673 21.683 1.00 89.19 103 ASP A CA 1
ATOM 792 C C . ASP A 1 103 ? -12.549 -1.327 21.607 1.00 89.19 103 ASP A C 1
ATOM 794 O O . ASP A 1 103 ? -13.176 -0.266 21.622 1.00 89.19 103 ASP A O 1
ATOM 798 N N . THR A 1 104 ? -11.219 -1.361 21.464 1.00 88.38 104 THR A N 1
ATOM 799 C CA . THR A 1 104 ? -10.391 -0.154 21.354 1.00 88.38 104 THR A CA 1
ATOM 800 C C . THR A 1 104 ? -10.662 0.599 20.053 1.00 88.38 104 THR A C 1
ATOM 802 O O . THR A 1 104 ? -10.716 1.829 20.051 1.00 88.38 104 THR A O 1
ATOM 805 N N . TYR A 1 105 ? -10.863 -0.124 18.948 1.00 90.12 105 TYR A N 1
ATOM 806 C CA . TYR A 1 105 ? -11.115 0.484 17.644 1.00 90.12 105 TYR A CA 1
ATOM 807 C C . TYR A 1 105 ? -12.583 0.876 17.457 1.00 90.12 105 TYR A C 1
ATOM 809 O O . TYR A 1 105 ? -12.843 1.917 16.867 1.00 90.12 105 TYR A O 1
ATOM 817 N N . VAL A 1 106 ? -13.551 0.114 17.980 1.00 91.94 106 VAL A N 1
ATOM 818 C CA . VAL A 1 106 ? -14.991 0.399 17.812 1.00 91.94 106 VAL A CA 1
ATOM 819 C C . VAL A 1 106 ? -15.361 1.791 18.323 1.00 91.94 106 VAL A C 1
ATOM 821 O O . VAL A 1 106 ? -16.113 2.502 17.655 1.00 91.94 106 VAL A O 1
ATOM 824 N N . ALA A 1 107 ? -14.818 2.203 19.474 1.00 89.31 107 ALA A N 1
ATOM 825 C CA . ALA A 1 107 ? -15.049 3.542 20.012 1.00 89.31 107 ALA A CA 1
ATOM 826 C C . ALA A 1 107 ? -14.553 4.634 19.047 1.00 89.31 107 ALA A C 1
ATOM 828 O O . ALA A 1 107 ? -15.313 5.543 18.722 1.00 89.31 107 ALA A O 1
ATOM 829 N N . ALA A 1 108 ? -13.325 4.489 18.538 1.00 89.56 108 ALA A N 1
ATOM 830 C CA . ALA A 1 108 ? -12.702 5.440 17.616 1.00 89.56 108 ALA A CA 1
ATOM 831 C C . ALA A 1 108 ? -13.362 5.458 16.221 1.00 89.56 108 ALA A C 1
ATOM 833 O O . ALA A 1 108 ? -13.453 6.502 15.579 1.00 89.56 108 ALA A O 1
ATOM 834 N N . ILE A 1 109 ? -13.856 4.309 15.745 1.00 92.00 109 ILE A N 1
ATOM 835 C CA . ILE A 1 109 ? -14.553 4.196 14.454 1.00 92.00 109 ILE A CA 1
ATOM 836 C C . ILE A 1 109 ? -15.923 4.876 14.528 1.00 92.00 109 ILE A C 1
ATOM 838 O O . ILE A 1 109 ? -16.298 5.609 13.615 1.00 92.00 109 ILE A O 1
ATOM 842 N N . ARG A 1 110 ? -16.670 4.694 15.625 1.00 90.50 110 ARG A N 1
ATOM 843 C CA . ARG A 1 110 ? -17.985 5.335 15.803 1.00 90.50 110 ARG A CA 1
ATOM 844 C C . ARG A 1 110 ? -17.898 6.854 15.900 1.00 90.50 110 ARG A C 1
ATOM 846 O O . ARG A 1 110 ? -18.796 7.538 15.424 1.00 90.50 110 ARG A O 1
ATOM 853 N N . THR A 1 111 ? -16.833 7.379 16.502 1.00 91.31 111 THR A N 1
ATOM 854 C CA . THR A 1 111 ? -16.573 8.824 16.556 1.00 91.31 111 THR A CA 1
ATOM 855 C C . THR A 1 111 ? -15.948 9.370 15.271 1.00 91.31 111 THR A C 1
ATOM 857 O O . THR A 1 111 ? -15.772 10.581 15.171 1.00 91.31 111 THR A O 1
ATOM 860 N N . GLN A 1 112 ? -15.632 8.506 14.293 1.00 89.88 112 GLN A N 1
ATOM 861 C CA . GLN A 1 112 ? -14.933 8.854 13.050 1.00 89.88 112 GLN A CA 1
ATOM 862 C C . GLN A 1 112 ? -13.615 9.616 13.304 1.00 89.88 112 GLN A C 1
ATOM 864 O O . GLN A 1 112 ? -13.205 10.471 12.518 1.00 89.88 112 GLN A O 1
ATOM 869 N N . ASP A 1 113 ? -12.928 9.303 14.410 1.00 90.75 113 ASP A N 1
ATOM 870 C CA . ASP A 1 113 ? -11.689 9.979 14.804 1.00 90.75 113 ASP A CA 1
ATOM 871 C C . ASP A 1 113 ? -10.479 9.358 14.086 1.00 90.75 113 ASP A C 1
ATOM 873 O O . ASP A 1 113 ? -9.826 8.420 14.562 1.00 90.75 113 ASP A O 1
ATOM 877 N N . ARG A 1 114 ? -10.173 9.910 12.905 1.00 90.75 114 ARG A N 1
ATOM 878 C CA . ARG A 1 114 ? -9.030 9.517 12.064 1.00 90.75 114 ARG A CA 1
ATOM 879 C C . ARG A 1 114 ? -7.704 9.563 12.831 1.00 90.75 114 ARG A C 1
ATOM 881 O O . ARG A 1 114 ? -6.872 8.665 12.676 1.00 90.75 114 ARG A O 1
ATOM 888 N N . ASP A 1 115 ? -7.505 10.588 13.655 1.00 90.06 115 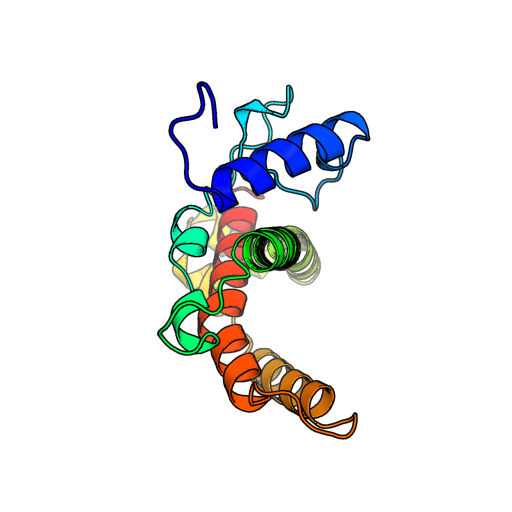ASP A N 1
ATOM 889 C CA . ASP A 1 115 ? -6.240 10.821 14.349 1.00 90.06 115 ASP A CA 1
ATOM 890 C C . ASP A 1 115 ? -6.060 9.842 15.509 1.00 90.06 115 ASP A C 1
ATOM 892 O O . ASP A 1 115 ? -4.954 9.351 15.748 1.00 90.06 115 ASP A O 1
ATOM 896 N N . GLN A 1 116 ? -7.141 9.504 16.214 1.00 89.50 116 GLN A N 1
ATOM 897 C CA . GLN A 1 116 ? -7.120 8.467 17.241 1.00 89.50 116 GLN A CA 1
ATOM 898 C C . GLN A 1 116 ? -6.788 7.101 16.649 1.00 89.50 116 GLN A C 1
ATOM 900 O O . GLN A 1 116 ? -5.922 6.410 17.188 1.00 89.50 116 GLN A O 1
ATOM 905 N N . ILE A 1 117 ? -7.399 6.733 15.520 1.00 89.69 117 ILE A N 1
ATOM 906 C CA . ILE A 1 117 ? -7.080 5.477 14.830 1.00 89.69 117 ILE A CA 1
ATOM 907 C C . ILE A 1 117 ? -5.609 5.479 14.384 1.00 89.69 117 ILE A C 1
ATOM 909 O O . ILE A 1 117 ? -4.901 4.497 14.605 1.00 89.69 117 ILE A O 1
ATOM 913 N N . MET A 1 118 ? -5.105 6.588 13.833 1.00 89.94 118 MET A N 1
ATOM 914 C CA . MET A 1 118 ? -3.697 6.709 13.437 1.00 89.94 118 MET A CA 1
ATOM 915 C C . MET A 1 118 ? -2.734 6.530 14.624 1.00 89.94 118 MET A C 1
ATOM 917 O O . MET A 1 118 ? -1.718 5.839 14.495 1.00 89.94 118 MET A O 1
ATOM 921 N N . ARG A 1 119 ? -3.057 7.100 15.794 1.00 90.06 119 ARG A N 1
ATOM 922 C CA . ARG A 1 119 ? -2.272 6.913 17.027 1.00 90.06 119 ARG A CA 1
ATOM 923 C C . ARG A 1 119 ? -2.267 5.454 17.478 1.00 90.06 119 ARG A C 1
ATOM 925 O O . ARG A 1 119 ? -1.201 4.923 17.762 1.00 90.06 119 ARG A O 1
ATOM 932 N N . LEU A 1 120 ? -3.426 4.793 17.483 1.00 88.19 120 LEU A N 1
ATOM 933 C CA . LEU A 1 120 ? -3.552 3.381 17.872 1.00 88.19 120 LEU A CA 1
ATOM 934 C C . LEU A 1 120 ? -2.787 2.434 16.935 1.00 88.19 120 LEU A C 1
ATOM 936 O O . LEU A 1 120 ? -2.274 1.406 17.367 1.00 88.19 120 LEU A O 1
ATOM 940 N N . LEU A 1 121 ? -2.695 2.775 15.648 1.00 86.12 121 LEU A N 1
ATOM 941 C CA . LEU A 1 121 ? -2.001 1.959 14.651 1.00 86.12 121 LEU A CA 1
ATOM 942 C C . LEU A 1 121 ? -0.476 2.114 14.664 1.00 86.12 121 LEU A C 1
ATOM 944 O O . LEU A 1 121 ? 0.208 1.256 14.088 1.00 86.12 121 LEU A O 1
ATOM 948 N N . THR A 1 122 ? 0.040 3.191 15.259 1.00 83.94 122 THR A N 1
ATOM 949 C CA . THR A 1 122 ? 1.463 3.536 15.237 1.00 83.94 122 THR A CA 1
ATOM 950 C C . THR A 1 122 ? 2.204 2.791 16.345 1.00 83.94 122 THR A C 1
ATOM 952 O O . THR A 1 122 ? 2.014 3.048 17.529 1.00 83.94 122 THR A O 1
ATOM 955 N N . TYR A 1 123 ? 3.084 1.872 15.944 1.00 80.94 123 TYR A N 1
ATOM 956 C CA . TYR A 1 123 ? 3.970 1.134 16.843 1.00 80.94 123 TYR A CA 1
ATOM 957 C C . TYR A 1 123 ? 5.423 1.412 16.459 1.00 80.94 123 TYR A C 1
ATOM 959 O O . TYR A 1 123 ? 5.991 0.705 15.627 1.00 80.94 123 TYR A O 1
ATOM 967 N N . GLU A 1 124 ? 6.040 2.417 17.081 1.00 80.12 124 GLU A N 1
ATOM 968 C CA . GLU A 1 124 ? 7.393 2.900 16.741 1.00 80.12 124 GLU A CA 1
ATOM 969 C C . GLU A 1 124 ? 8.466 1.798 16.765 1.00 80.12 124 GLU A C 1
ATOM 971 O O . GLU A 1 124 ? 9.389 1.785 15.946 1.00 80.12 124 GLU A O 1
ATOM 976 N N . ILE A 1 125 ? 8.311 0.816 17.660 1.00 76.44 125 ILE A N 1
ATOM 977 C CA . ILE A 1 125 ? 9.206 -0.346 17.761 1.00 76.44 125 ILE A CA 1
ATOM 978 C C . ILE A 1 125 ? 9.138 -1.200 16.488 1.00 76.44 125 ILE A C 1
ATOM 980 O O . ILE A 1 125 ? 10.159 -1.690 16.008 1.00 76.44 125 ILE A O 1
ATOM 984 N N . VAL A 1 126 ? 7.941 -1.386 15.923 1.00 78.56 126 VAL A N 1
ATOM 985 C CA . VAL A 1 126 ? 7.753 -2.158 14.687 1.00 78.56 126 VAL A CA 1
ATOM 986 C C . VAL A 1 126 ? 8.298 -1.377 13.494 1.00 78.56 126 VAL A C 1
ATOM 988 O O . VAL A 1 126 ? 8.948 -1.967 12.636 1.00 78.56 126 VAL A O 1
ATOM 991 N N . GLU A 1 127 ? 8.101 -0.058 13.457 1.00 80.19 127 GLU A N 1
ATOM 992 C CA . GLU A 1 127 ? 8.624 0.798 12.384 1.00 80.19 127 GLU A CA 1
ATOM 993 C C . GLU A 1 127 ? 10.159 0.793 12.352 1.00 80.19 127 GLU A C 1
ATOM 995 O O . GLU A 1 127 ? 10.759 0.612 11.289 1.00 80.19 127 GLU A O 1
ATOM 1000 N N . SER A 1 128 ? 10.793 0.892 13.523 1.00 77.12 128 SER A N 1
ATOM 1001 C CA . SER A 1 128 ? 12.252 0.820 13.666 1.00 77.12 128 SER A CA 1
ATOM 1002 C C . SER A 1 128 ? 12.808 -0.538 13.229 1.00 77.12 128 SER A C 1
ATOM 1004 O O . SER A 1 128 ? 13.748 -0.589 12.438 1.00 77.12 128 SER A O 1
ATOM 1006 N N . LYS A 1 129 ? 12.175 -1.645 13.643 1.00 82.94 129 LYS A N 1
ATOM 1007 C CA . LYS A 1 129 ? 12.579 -3.003 13.231 1.00 82.94 129 LYS A CA 1
ATOM 1008 C C . LYS A 1 129 ? 12.433 -3.249 11.731 1.00 82.94 129 LYS A C 1
ATOM 1010 O O . LYS A 1 129 ? 13.213 -3.998 11.150 1.00 82.94 129 LYS A O 1
ATOM 1015 N N . VAL A 1 130 ? 11.432 -2.646 11.087 1.00 80.69 130 VAL A N 1
ATOM 1016 C CA . VAL A 1 130 ? 11.273 -2.739 9.628 1.00 80.69 130 VAL A CA 1
ATOM 1017 C C . VAL A 1 130 ? 12.417 -2.015 8.919 1.00 80.69 130 VAL A C 1
ATOM 1019 O O . VAL A 1 130 ? 12.963 -2.560 7.964 1.00 80.69 130 VAL A O 1
ATOM 1022 N N . LYS A 1 131 ? 12.818 -0.830 9.399 1.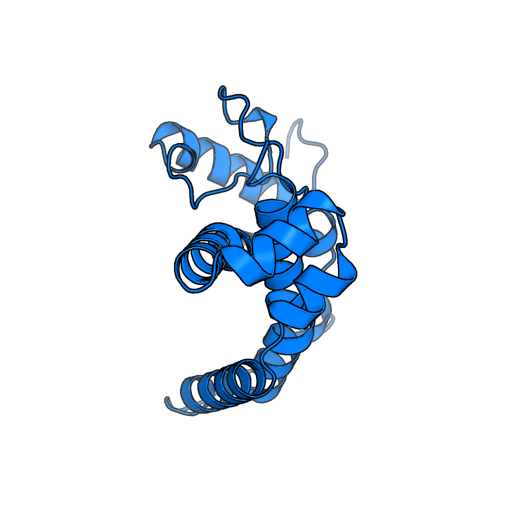00 76.44 131 LYS A N 1
ATOM 1023 C CA . LYS A 1 131 ? 13.975 -0.103 8.850 1.00 76.44 131 LYS A CA 1
ATOM 1024 C C . LYS A 1 131 ? 15.275 -0.897 9.008 1.00 76.44 131 LYS A C 1
ATOM 1026 O O . LYS A 1 131 ? 16.031 -1.003 8.047 1.00 76.44 131 LYS A O 1
ATOM 1031 N N . GLU A 1 132 ? 15.494 -1.492 10.180 1.00 80.50 132 GLU A N 1
ATOM 1032 C CA . GLU A 1 132 ? 16.660 -2.338 10.471 1.00 80.50 132 GLU A CA 1
ATOM 1033 C C . GLU A 1 132 ? 16.716 -3.563 9.549 1.00 80.50 132 GLU A C 1
ATOM 1035 O O . GLU A 1 132 ? 17.720 -3.784 8.879 1.00 80.50 132 GLU A O 1
ATOM 1040 N N . ARG A 1 133 ? 15.602 -4.288 9.386 1.00 80.38 133 ARG A N 1
ATOM 1041 C CA . ARG A 1 133 ? 15.546 -5.450 8.485 1.00 80.38 133 ARG A CA 1
ATOM 1042 C C . ARG A 1 133 ? 15.843 -5.091 7.027 1.00 80.38 133 ARG A C 1
ATOM 1044 O O . ARG A 1 133 ? 16.548 -5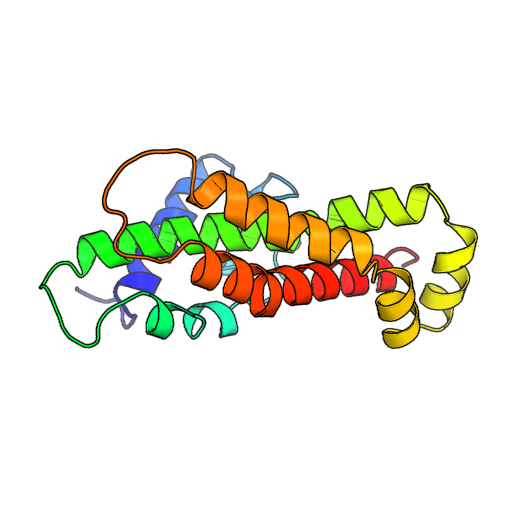.831 6.352 1.00 80.38 133 ARG A O 1
ATOM 1051 N N . ILE A 1 134 ? 15.314 -3.969 6.531 1.00 73.56 134 ILE A N 1
ATOM 1052 C CA . ILE A 1 134 ? 15.586 -3.513 5.154 1.00 73.56 134 ILE A CA 1
ATOM 1053 C C . ILE A 1 134 ? 17.075 -3.186 4.980 1.00 73.56 134 ILE A C 1
ATOM 1055 O O . ILE A 1 134 ? 17.635 -3.404 3.905 1.00 73.56 134 ILE A O 1
ATOM 1059 N N . HIS A 1 135 ? 17.722 -2.685 6.033 1.00 68.69 135 HIS A N 1
ATOM 1060 C CA . HIS A 1 135 ? 19.158 -2.443 6.034 1.00 68.69 135 HIS A CA 1
ATOM 1061 C C . HIS A 1 135 ? 19.948 -3.752 5.913 1.00 68.69 135 HIS A C 1
ATOM 1063 O O . HIS A 1 135 ? 20.797 -3.869 5.033 1.00 68.69 135 HIS A O 1
ATOM 1069 N N . GLU A 1 136 ? 19.615 -4.749 6.737 1.00 67.06 136 GLU A N 1
ATOM 1070 C CA . GLU A 1 136 ? 20.270 -6.063 6.744 1.00 67.06 136 GLU A CA 1
ATOM 1071 C C . GLU A 1 136 ? 20.072 -6.817 5.420 1.00 67.06 136 GLU A C 1
ATOM 1073 O O . GLU A 1 136 ? 21.032 -7.325 4.839 1.00 67.06 136 GLU A O 1
ATOM 1078 N N . GLU A 1 137 ? 18.846 -6.846 4.885 1.00 64.94 137 GLU A N 1
ATOM 1079 C CA . GLU A 1 137 ? 18.546 -7.499 3.603 1.00 64.94 137 GLU A CA 1
ATOM 1080 C C . GLU A 1 137 ? 19.280 -6.840 2.425 1.00 64.94 137 GLU A C 1
ATOM 1082 O O . GLU A 1 137 ? 19.645 -7.523 1.463 1.00 64.94 137 GLU A O 1
ATOM 1087 N N . GLY A 1 138 ? 19.526 -5.529 2.504 1.00 57.31 138 GLY A N 1
ATOM 1088 C CA . GLY A 1 138 ? 20.270 -4.777 1.496 1.00 57.31 138 GLY A CA 1
ATOM 1089 C C . GLY A 1 138 ? 21.785 -5.004 1.524 1.00 57.31 138 GLY A C 1
ATOM 1090 O O . GLY A 1 138 ? 22.434 -4.800 0.498 1.00 57.31 138 GLY A O 1
ATOM 1091 N N . ASP A 1 139 ? 22.343 -5.432 2.659 1.00 55.47 139 ASP A N 1
ATOM 1092 C CA . ASP A 1 139 ? 23.791 -5.602 2.855 1.00 55.47 139 ASP A CA 1
ATOM 1093 C C . ASP A 1 139 ? 24.255 -7.058 2.634 1.00 55.47 139 ASP A C 1
ATOM 1095 O O . ASP A 1 139 ? 25.404 -7.332 2.289 1.00 55.47 139 ASP A O 1
ATOM 1099 N N . CYS A 1 140 ? 23.340 -8.027 2.744 1.00 48.03 140 CYS A N 1
ATOM 1100 C CA . CYS A 1 140 ? 23.682 -9.451 2.825 1.00 48.03 140 CYS A CA 1
ATOM 1101 C C . CYS A 1 140 ? 24.057 -10.164 1.501 1.00 48.03 140 CYS A C 1
ATOM 1103 O O . CYS A 1 140 ? 24.143 -11.393 1.497 1.00 48.03 140 CYS A O 1
ATOM 1105 N N . LYS A 1 141 ? 24.318 -9.477 0.373 1.00 50.06 141 LYS A N 1
ATOM 1106 C CA . LYS A 1 141 ? 24.825 -10.125 -0.868 1.00 50.06 141 LYS A CA 1
ATOM 1107 C C . LYS A 1 141 ? 25.788 -9.221 -1.662 1.00 50.06 141 LYS A C 1
ATOM 1109 O O . LYS A 1 141 ? 25.364 -8.305 -2.358 1.00 50.06 141 LYS A O 1
ATOM 1114 N N . SER A 1 142 ? 27.087 -9.517 -1.602 1.00 43.84 142 SER A N 1
ATOM 1115 C CA . SER A 1 142 ? 28.176 -8.917 -2.407 1.00 43.84 142 SER A CA 1
ATOM 1116 C C . SER A 1 142 ? 27.918 -8.877 -3.933 1.00 43.84 142 SER A C 1
ATOM 1118 O O . SER A 1 142 ? 27.262 -9.794 -4.425 1.00 43.84 142 SER A O 1
ATOM 1120 N N . PRO A 1 143 ? 28.637 -8.056 -4.737 1.00 57.69 143 PRO A N 1
ATOM 1121 C CA . PRO A 1 143 ? 28.985 -6.642 -4.586 1.00 57.69 143 PRO A CA 1
ATOM 1122 C C . PRO A 1 143 ? 28.317 -5.757 -5.684 1.00 57.69 143 PRO A C 1
ATOM 1124 O O . PRO A 1 143 ? 27.890 -6.232 -6.730 1.00 57.69 143 PRO A O 1
ATOM 1127 N N . VAL A 1 144 ? 28.325 -4.431 -5.483 1.00 60.22 144 VAL A N 1
ATOM 1128 C CA . VAL A 1 144 ? 28.034 -3.361 -6.478 1.00 60.22 144 VAL A CA 1
ATOM 1129 C C . VAL A 1 144 ? 26.563 -3.128 -6.884 1.00 60.22 144 VAL A C 1
ATOM 1131 O O . VAL A 1 144 ? 26.252 -2.920 -8.058 1.00 60.22 144 VAL A O 1
ATOM 1134 N N . TYR A 1 145 ? 25.638 -3.009 -5.929 1.00 61.88 145 TYR A N 1
ATOM 1135 C CA . TYR A 1 145 ? 24.415 -2.244 -6.213 1.00 61.88 145 TYR A CA 1
ATOM 1136 C C . TYR A 1 145 ? 24.725 -0.740 -6.175 1.00 61.88 145 TYR A C 1
ATOM 1138 O O . TYR A 1 145 ? 25.342 -0.237 -5.239 1.00 61.88 145 TYR A O 1
ATOM 1146 N N . LYS A 1 146 ? 24.301 0.006 -7.209 1.00 66.38 146 LYS A N 1
ATOM 1147 C CA . LYS A 1 146 ? 24.494 1.472 -7.288 1.00 66.38 146 LYS A CA 1
ATOM 1148 C C . LYS A 1 146 ? 23.719 2.239 -6.207 1.00 66.38 146 LYS A C 1
ATOM 1150 O O . LYS A 1 146 ? 24.002 3.413 -5.977 1.00 66.38 146 LYS A O 1
ATOM 1155 N N . ILE A 1 147 ? 22.728 1.600 -5.591 1.00 73.25 147 ILE A N 1
ATOM 1156 C CA . ILE A 1 147 ? 21.799 2.203 -4.639 1.00 73.25 147 ILE A CA 1
ATOM 1157 C C . ILE A 1 147 ? 22.175 1.750 -3.228 1.00 73.25 147 ILE A C 1
ATOM 1159 O O . ILE A 1 147 ? 22.322 0.558 -2.975 1.00 73.25 147 ILE A O 1
ATOM 1163 N N . LYS A 1 148 ? 22.312 2.708 -2.308 1.00 77.06 148 LYS A N 1
ATOM 1164 C CA . LYS A 1 148 ? 22.616 2.438 -0.897 1.00 77.06 148 LYS A CA 1
ATOM 1165 C C . LYS A 1 148 ? 21.390 1.855 -0.187 1.00 77.06 148 LYS A C 1
ATOM 1167 O O . LYS A 1 148 ? 20.318 2.451 -0.269 1.00 77.06 148 LYS A O 1
ATOM 1172 N N . ALA A 1 149 ? 21.573 0.778 0.578 1.00 78.00 149 ALA A N 1
ATOM 1173 C CA . ALA A 1 149 ? 20.508 0.147 1.367 1.00 78.00 149 ALA A CA 1
ATOM 1174 C C . ALA A 1 149 ? 19.819 1.133 2.332 1.00 78.00 149 ALA A C 1
ATOM 1176 O O . ALA A 1 149 ? 18.595 1.165 2.411 1.00 78.00 149 ALA A O 1
ATOM 1177 N N . GLY A 1 150 ? 20.590 2.021 2.974 1.00 79.38 150 GLY A N 1
ATOM 1178 C CA . GLY A 1 150 ? 20.040 3.076 3.837 1.00 79.38 150 GLY A CA 1
ATOM 1179 C C . GLY A 1 150 ? 19.047 4.001 3.122 1.00 79.38 150 GLY A C 1
ATOM 1180 O O . GLY A 1 150 ? 17.983 4.278 3.657 1.00 79.38 150 GLY A O 1
ATOM 1181 N N . LEU A 1 151 ? 19.319 4.378 1.865 1.00 80.56 151 LEU A N 1
ATOM 1182 C CA . LEU A 1 151 ? 18.406 5.226 1.088 1.00 80.56 151 LEU A CA 1
ATOM 1183 C C . LEU A 1 151 ? 17.074 4.516 0.790 1.00 80.56 151 LEU A C 1
ATOM 1185 O O . LEU A 1 151 ? 16.027 5.159 0.734 1.00 80.56 151 LEU A O 1
ATOM 1189 N N . VAL A 1 152 ? 17.109 3.194 0.593 1.00 80.94 152 VAL A N 1
ATOM 1190 C CA . VAL A 1 152 ? 15.902 2.377 0.398 1.00 80.94 152 VAL A CA 1
ATOM 1191 C C . VAL A 1 152 ? 15.105 2.281 1.698 1.00 80.94 152 VAL A C 1
ATOM 1193 O O . VAL A 1 152 ? 13.886 2.439 1.664 1.00 80.94 152 VAL A O 1
ATOM 1196 N N . ALA A 1 153 ? 15.777 2.077 2.835 1.00 81.25 153 ALA A N 1
ATOM 1197 C CA . ALA A 1 153 ? 15.138 2.036 4.150 1.00 81.25 153 ALA A CA 1
ATOM 1198 C C . ALA A 1 153 ? 14.465 3.372 4.508 1.00 81.25 153 ALA A C 1
ATOM 1200 O O . ALA A 1 153 ? 13.311 3.374 4.945 1.00 81.25 153 ALA A O 1
ATOM 1201 N N . ASP A 1 154 ? 15.141 4.496 4.252 1.00 83.56 154 ASP A N 1
ATOM 1202 C CA . ASP A 1 154 ? 14.595 5.840 4.465 1.00 83.56 154 ASP A CA 1
ATOM 1203 C C . ASP A 1 154 ? 13.365 6.067 3.592 1.00 83.56 154 ASP A C 1
ATOM 1205 O O . ASP A 1 154 ? 12.305 6.436 4.088 1.00 83.56 154 ASP A O 1
ATOM 1209 N N . LEU A 1 155 ? 13.453 5.746 2.297 1.00 82.31 155 LEU A N 1
ATOM 1210 C CA . LEU A 1 155 ? 12.307 5.861 1.403 1.00 82.31 155 LEU A CA 1
ATOM 1211 C C . LEU A 1 155 ? 11.115 5.035 1.886 1.00 82.31 155 LEU A C 1
ATOM 1213 O O . LEU A 1 155 ? 9.973 5.501 1.882 1.00 82.31 155 LEU A O 1
ATOM 1217 N N . TYR A 1 156 ? 11.379 3.787 2.258 1.00 84.00 156 TYR A N 1
ATOM 1218 C CA . TYR A 1 156 ? 10.343 2.879 2.706 1.00 84.00 156 TYR A CA 1
ATOM 1219 C C . TYR A 1 156 ? 9.655 3.422 3.964 1.00 84.00 156 TYR A C 1
ATOM 1221 O O . TYR A 1 156 ? 8.425 3.406 4.053 1.00 84.00 156 TYR A O 1
ATOM 1229 N N . GLY A 1 157 ? 10.440 3.946 4.906 1.00 84.38 157 GLY A N 1
ATOM 1230 C CA . GLY A 1 157 ? 9.947 4.589 6.118 1.00 84.38 157 GLY A CA 1
ATOM 1231 C C . GLY A 1 157 ? 9.164 5.874 5.867 1.00 84.38 157 GLY A C 1
ATOM 1232 O O . GLY A 1 157 ? 8.128 6.069 6.491 1.00 84.38 157 GLY A O 1
ATOM 1233 N N . ASP A 1 158 ? 9.627 6.715 4.947 1.00 83.62 158 ASP A N 1
ATOM 1234 C CA . ASP A 1 158 ? 9.084 8.059 4.738 1.00 83.62 158 ASP A CA 1
ATOM 1235 C C . ASP A 1 158 ? 7.868 8.077 3.801 1.00 83.62 158 ASP A C 1
ATOM 1237 O O . ASP A 1 158 ? 7.018 8.956 3.911 1.00 83.62 158 ASP A O 1
ATOM 1241 N N . TRP A 1 159 ? 7.770 7.118 2.872 1.00 82.75 159 TRP A N 1
ATOM 1242 C CA . TRP A 1 159 ? 6.732 7.115 1.832 1.00 82.75 159 TRP A CA 1
ATOM 1243 C C . TRP A 1 159 ? 5.825 5.890 1.885 1.00 82.75 159 TRP A C 1
ATOM 1245 O O . TRP A 1 159 ? 4.604 6.023 1.852 1.00 82.75 159 TRP A O 1
ATOM 1255 N N . ILE A 1 160 ? 6.386 4.683 1.979 1.00 86.38 160 ILE A N 1
ATOM 1256 C CA . ILE A 1 160 ? 5.592 3.447 1.861 1.00 86.38 160 ILE A CA 1
ATOM 1257 C C . ILE A 1 160 ? 4.825 3.176 3.156 1.00 86.38 160 ILE A C 1
ATOM 1259 O O . ILE A 1 160 ? 3.635 2.847 3.136 1.00 86.38 160 ILE A O 1
ATOM 1263 N N . MET A 1 161 ? 5.498 3.321 4.296 1.00 87.44 161 MET A N 1
ATOM 1264 C CA . MET A 1 161 ? 4.915 3.050 5.604 1.00 87.44 161 MET A CA 1
ATOM 1265 C C . MET A 1 161 ? 3.752 4.003 5.944 1.00 87.44 161 MET A C 1
ATOM 1267 O O . MET A 1 161 ? 2.704 3.493 6.351 1.00 87.44 161 MET A O 1
ATOM 1271 N N . PRO A 1 162 ? 3.842 5.332 5.714 1.00 88.62 162 PRO A N 1
ATOM 1272 C CA . PRO A 1 162 ? 2.735 6.250 5.970 1.00 88.62 162 PRO A CA 1
ATOM 1273 C C . PRO A 1 162 ? 1.527 5.974 5.074 1.00 88.62 162 PRO A C 1
ATOM 1275 O O . PRO A 1 162 ? 0.423 5.849 5.593 1.00 88.62 162 PRO A O 1
ATOM 1278 N N . LEU A 1 163 ? 1.729 5.743 3.769 1.00 87.62 163 LEU A N 1
ATOM 1279 C CA . LEU A 1 163 ? 0.637 5.381 2.852 1.00 87.62 163 LEU A CA 1
ATOM 1280 C C . LEU A 1 163 ? -0.064 4.083 3.279 1.00 87.62 163 LEU A C 1
ATOM 1282 O O . LEU A 1 163 ? -1.287 3.975 3.239 1.00 87.62 163 LEU A O 1
ATOM 1286 N N . THR A 1 164 ? 0.697 3.098 3.764 1.00 90.06 164 THR A N 1
ATOM 1287 C CA . THR A 1 164 ? 0.121 1.852 4.301 1.00 90.06 164 THR A CA 1
ATOM 1288 C C . THR A 1 164 ? -0.714 2.105 5.564 1.00 90.06 164 THR A C 1
ATOM 1290 O O . THR A 1 164 ? -1.696 1.399 5.808 1.00 90.06 164 THR A O 1
ATOM 1293 N N . LYS A 1 165 ? -0.335 3.083 6.399 1.00 89.44 165 LYS A N 1
ATOM 1294 C CA . LYS A 1 165 ? -1.124 3.488 7.573 1.00 89.44 165 LYS A CA 1
ATOM 1295 C C . LYS A 1 165 ? -2.398 4.222 7.163 1.00 89.44 165 LYS A C 1
ATOM 1297 O O . LYS A 1 165 ? -3.449 3.924 7.715 1.00 89.44 165 LYS A O 1
ATOM 1302 N N . GLU A 1 166 ? -2.342 5.092 6.158 1.00 89.44 166 GLU A N 1
ATOM 1303 C CA . GLU A 1 166 ? -3.541 5.747 5.618 1.00 89.44 166 GLU A CA 1
ATOM 1304 C C . GLU A 1 166 ? -4.573 4.731 5.120 1.00 89.44 166 GLU A C 1
ATOM 1306 O O . GLU A 1 166 ? -5.746 4.837 5.471 1.00 89.44 166 GLU A O 1
ATOM 1311 N N . VAL A 1 167 ? -4.137 3.690 4.399 1.00 90.00 167 VAL A N 1
ATOM 1312 C CA . VAL A 1 167 ? -5.031 2.599 3.975 1.00 90.00 167 VAL A CA 1
ATOM 1313 C C . VAL A 1 167 ? -5.651 1.868 5.168 1.00 90.00 167 VAL A C 1
ATOM 1315 O O . VAL A 1 167 ? -6.837 1.547 5.128 1.00 90.00 167 VAL A O 1
ATOM 1318 N N . GLN A 1 168 ? -4.877 1.596 6.226 1.00 91.00 168 GLN A N 1
ATOM 1319 C CA . GLN A 1 168 ? -5.406 0.961 7.440 1.00 91.00 168 GLN A CA 1
ATOM 1320 C C . GLN A 1 168 ? -6.494 1.823 8.091 1.00 91.00 168 GLN A C 1
ATOM 1322 O O . GLN A 1 168 ? -7.538 1.300 8.469 1.00 91.00 168 GLN A O 1
ATOM 1327 N N . VAL A 1 169 ? -6.269 3.135 8.196 1.00 91.06 169 VAL A N 1
ATOM 1328 C CA . VAL A 1 169 ? -7.235 4.069 8.787 1.00 91.06 169 VAL A CA 1
ATOM 1329 C C . VAL A 1 169 ? -8.517 4.133 7.957 1.00 91.06 169 VAL A C 1
ATOM 1331 O O . VAL A 1 169 ? -9.599 3.944 8.503 1.00 91.06 169 VAL A O 1
ATOM 1334 N N . GLU A 1 170 ? -8.409 4.325 6.639 1.00 90.00 170 GLU A N 1
ATOM 1335 C CA . GLU A 1 170 ? -9.565 4.365 5.730 1.00 90.00 170 GLU A CA 1
ATOM 1336 C C . GLU A 1 170 ? -10.374 3.066 5.742 1.00 90.00 170 GLU A C 1
ATOM 1338 O O . GLU A 1 170 ? -11.598 3.090 5.626 1.00 90.00 170 GLU A O 1
ATOM 1343 N N . TYR A 1 171 ? -9.696 1.924 5.881 1.00 91.81 171 TYR A N 1
ATOM 1344 C CA . TYR A 1 171 ? -10.359 0.634 6.024 1.00 91.81 171 TYR A CA 1
ATOM 1345 C C . TYR A 1 171 ? -11.149 0.550 7.336 1.00 91.81 171 TYR A C 1
ATOM 1347 O O . TYR A 1 171 ? -12.314 0.161 7.320 1.00 91.81 171 TYR A O 1
ATOM 1355 N N . LEU A 1 172 ? -10.543 0.943 8.463 1.00 90.06 172 LEU A N 1
ATOM 1356 C CA . LEU A 1 172 ? -11.194 0.888 9.776 1.00 90.06 172 LEU A CA 1
ATOM 1357 C C . LEU A 1 172 ? -12.380 1.850 9.881 1.00 90.06 172 LEU A C 1
ATOM 1359 O O . LEU A 1 172 ? -13.398 1.478 10.457 1.00 90.06 172 LEU A O 1
ATOM 1363 N N . LEU A 1 173 ? -12.287 3.044 9.289 1.00 90.00 173 LEU A N 1
ATOM 1364 C CA . LEU A 1 173 ? -13.368 4.036 9.314 1.00 90.00 173 LEU A CA 1
ATOM 1365 C C . LEU A 1 173 ? -14.673 3.528 8.684 1.00 90.00 173 LEU A C 1
ATOM 1367 O O . LEU A 1 173 ? -15.739 3.902 9.161 1.00 90.00 173 LEU A O 1
ATOM 1371 N N . ARG A 1 174 ? -14.582 2.656 7.671 1.00 89.31 174 ARG A N 1
ATOM 1372 C CA . ARG A 1 174 ? -15.732 2.041 6.978 1.00 89.31 174 ARG A CA 1
ATOM 1373 C C . ARG A 1 174 ? -16.052 0.626 7.462 1.00 89.31 174 ARG A C 1
ATOM 1375 O O . ARG A 1 174 ? -16.836 -0.090 6.850 1.00 89.31 174 ARG A O 1
ATOM 1382 N N . ARG A 1 175 ? -15.394 0.153 8.526 1.00 89.25 175 ARG A N 1
ATOM 1383 C CA . ARG A 1 175 ? -15.486 -1.255 8.947 1.00 89.25 175 ARG A CA 1
ATOM 1384 C C . ARG A 1 175 ? -16.812 -1.605 9.626 1.00 89.25 175 ARG A C 1
ATOM 1386 O O . ARG A 1 175 ? -17.168 -2.786 9.661 1.00 89.25 175 ARG A O 1
ATOM 1393 N N . LEU A 1 176 ? -17.470 -0.606 10.214 1.00 86.62 176 LEU A N 1
ATOM 1394 C CA . LEU A 1 176 ? -18.742 -0.731 10.931 1.00 86.62 176 LEU A CA 1
ATOM 1395 C C . LEU A 1 176 ? -19.943 -0.206 10.123 1.00 86.62 176 LEU A C 1
ATOM 1397 O O . LEU A 1 176 ? -21.030 -0.125 10.696 1.00 86.62 176 LEU A O 1
ATOM 1401 N N . ASP A 1 177 ? -19.728 0.162 8.855 1.00 77.12 177 ASP A N 1
ATOM 1402 C CA . ASP A 1 177 ? -20.798 0.514 7.911 1.00 77.12 177 ASP A CA 1
ATOM 1403 C C . ASP A 1 177 ? -21.685 -0.701 7.575 1.00 77.12 177 ASP A C 1
ATOM 1405 O O . ASP A 1 177 ? -21.171 -1.849 7.585 1.00 77.12 177 ASP A O 1
#